Protein AF-A0A4Y7ZRU0-F1 (afdb_monomer)

Radius of gyration: 30.31 Å; Cα contacts (8 Å, |Δi|>4): 115; chains: 1; bounding box: 44×93×59 Å

Nearest PDB structures (foldseek):
  2jvw-assembly1_A  TM=7.945E-01  e=5.746E-05  Aliivibrio fischeri ES114

Sequence (168 aa):
MSPELQRNNPLHGLKTETLLTELVEHYGWKILFAATRFKCFDINPTIKGSLKFLQKTEWARLKLESFYLYRFKRMPKPNEAEFHLAPRERGFEHGIVPLSPMKLTIESIELSQAKSASAFKERQNEQRRSNHARQNASKHPMRDNKAPRAAKEPKDEPKYDPSNPWNV

pLDDT: mean 85.48, std 12.62, range [47.72, 97.12]

Foldseek 3Di:
DDVVQLCQQPCVVPDLLNLVVVCCVVQNLVQVCLQLVDVCSVPPNDSVSVVVVCVVDVVSVQSSLVCCVCAAQVHDDDDPVCVPPGSSRDGDDPPDGGDHGHDTDSVVSVVVVVVVVVVVVVVVVVVVVVVVVVVVCVVCVPPPDPDPPPDPDPPPDPPDDPPDPDDD

Secondary structure (DSSP, 8-state):
--HHHHHT-TTTT--HHHHHHHHHHHHHHHHHHHHH--GGGTSS--HHHHHHHHHH-HHHHHHHHHHIIIIIS-PPPPPHHHHTS-TTT----TT-PPPPPPP--HHHHHHHHHHHHHHHHHHHHHHHHHHHHHHHHHH-TT--------------PPP--TT-TT--

Structure (mmCIF, N/CA/C/O backbone):
data_AF-A0A4Y7ZRU0-F1
#
_entry.id   AF-A0A4Y7ZRU0-F1
#
loop_
_atom_site.group_PDB
_atom_site.id
_atom_site.type_symbol
_atom_site.label_atom_id
_atom_site.label_alt_id
_atom_site.label_comp_id
_atom_site.label_asym_id
_atom_site.label_entity_id
_atom_site.label_seq_id
_atom_site.pdbx_PDB_ins_code
_atom_site.Cartn_x
_atom_site.Cartn_y
_atom_site.Cartn_z
_atom_site.occupancy
_atom_site.B_iso_or_equiv
_atom_site.auth_seq_id
_atom_site.auth_comp_id
_atom_site.auth_asym_id
_atom_site.auth_atom_id
_atom_site.pdbx_PDB_model_num
ATOM 1 N N . MET A 1 1 ? 22.368 -1.992 -11.978 1.00 56.75 1 MET A N 1
ATOM 2 C CA . MET A 1 1 ? 21.052 -1.857 -12.638 1.00 56.75 1 MET A CA 1
ATOM 3 C C . MET A 1 1 ? 21.202 -0.841 -13.76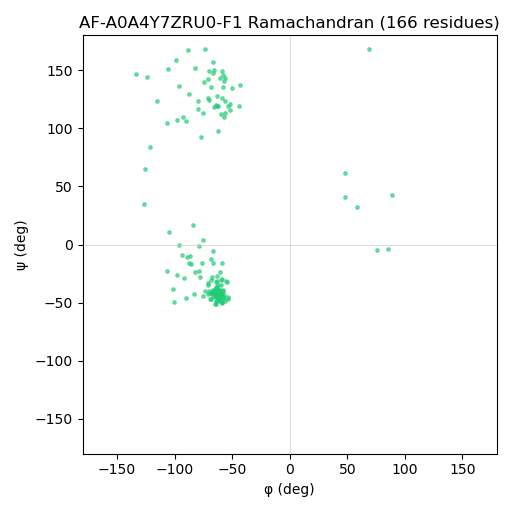0 1.00 56.75 1 MET A C 1
ATOM 5 O O . MET A 1 1 ? 21.679 0.250 -13.474 1.00 56.75 1 MET A O 1
ATOM 9 N N . SER A 1 2 ? 20.888 -1.186 -15.010 1.00 65.12 2 SER A N 1
ATOM 10 C CA . SER A 1 2 ? 20.992 -0.235 -16.130 1.00 65.12 2 SER A CA 1
ATOM 11 C C . SER A 1 2 ? 19.842 0.789 -16.082 1.00 65.12 2 SER A C 1
ATOM 13 O O . SER A 1 2 ? 18.710 0.391 -15.795 1.00 65.12 2 SER A O 1
ATOM 15 N N . PRO A 1 3 ? 20.084 2.083 -16.369 1.00 70.50 3 PRO A N 1
ATOM 16 C CA . PRO A 1 3 ? 19.068 3.145 -16.282 1.00 70.50 3 PRO A CA 1
ATOM 17 C C . PRO A 1 3 ? 17.860 2.929 -17.212 1.00 70.50 3 PRO A C 1
ATOM 19 O O . PRO A 1 3 ? 16.761 3.407 -16.936 1.00 70.50 3 PRO A O 1
ATOM 22 N N . GLU A 1 4 ? 18.026 2.157 -18.286 1.00 72.12 4 GLU A N 1
ATOM 23 C CA . GLU A 1 4 ? 16.953 1.804 -19.224 1.00 72.12 4 GLU A CA 1
ATOM 24 C C . GLU A 1 4 ? 15.857 0.947 -18.574 1.00 72.12 4 GLU A C 1
ATOM 26 O O . GLU A 1 4 ? 14.671 1.197 -18.783 1.00 72.12 4 GLU A O 1
ATOM 31 N N . LEU A 1 5 ? 16.230 0.012 -17.693 1.00 74.50 5 LEU A N 1
ATOM 32 C CA . LEU A 1 5 ? 15.268 -0.838 -16.982 1.00 74.50 5 LEU A CA 1
ATOM 33 C C . LEU A 1 5 ? 14.433 -0.043 -15.971 1.00 74.50 5 LEU A C 1
ATOM 35 O O . LEU A 1 5 ? 13.275 -0.377 -15.723 1.00 74.50 5 LEU A O 1
ATOM 39 N N . GLN A 1 6 ? 14.997 1.023 -15.397 1.00 75.00 6 GLN A N 1
ATOM 40 C CA . GLN A 1 6 ? 14.277 1.904 -14.473 1.00 75.00 6 GLN A CA 1
ATOM 41 C C . GLN A 1 6 ? 13.218 2.754 -15.184 1.00 75.00 6 GLN A C 1
ATOM 43 O O . GLN A 1 6 ? 12.161 3.010 -14.608 1.00 75.00 6 GLN A O 1
ATOM 48 N N . ARG A 1 7 ? 13.452 3.153 -16.444 1.00 78.00 7 ARG A N 1
ATOM 49 C CA . ARG A 1 7 ? 12.452 3.881 -17.250 1.00 78.00 7 ARG A CA 1
ATOM 50 C C . ARG A 1 7 ? 11.190 3.062 -17.509 1.00 78.00 7 ARG A C 1
ATOM 52 O O . ARG A 1 7 ? 10.127 3.649 -17.675 1.00 78.00 7 ARG A O 1
ATOM 59 N N . ASN A 1 8 ? 11.297 1.735 -17.522 1.00 81.81 8 ASN A N 1
ATOM 60 C CA . ASN A 1 8 ? 10.162 0.836 -17.720 1.00 81.81 8 ASN A CA 1
ATOM 61 C C . ASN A 1 8 ? 9.300 0.648 -16.453 1.00 81.81 8 ASN A C 1
ATOM 63 O O . ASN A 1 8 ? 8.307 -0.075 -16.456 1.00 81.81 8 ASN A O 1
ATOM 67 N N . ASN A 1 9 ? 9.663 1.280 -15.335 1.00 84.44 9 ASN A N 1
ATOM 68 C CA . ASN A 1 9 ? 8.860 1.219 -14.125 1.00 84.44 9 ASN A CA 1
ATOM 69 C C . ASN A 1 9 ? 7.560 2.031 -14.287 1.00 84.44 9 ASN A C 1
ATOM 71 O O . ASN A 1 9 ? 7.641 3.231 -14.548 1.00 84.44 9 ASN A O 1
ATOM 75 N N . PRO A 1 10 ? 6.365 1.448 -14.042 1.00 86.94 10 PRO A N 1
ATOM 76 C CA . PRO A 1 10 ? 5.093 2.179 -14.098 1.00 86.94 10 PRO A CA 1
ATOM 77 C C . PRO A 1 10 ? 5.001 3.380 -13.141 1.00 86.94 10 PRO A C 1
ATOM 79 O O . PRO A 1 10 ? 4.114 4.217 -13.279 1.00 86.94 10 PRO A O 1
ATOM 82 N N . LEU A 1 11 ? 5.887 3.459 -12.144 1.00 89.38 11 LEU A N 1
ATOM 83 C CA . LEU A 1 11 ? 5.990 4.587 -11.220 1.00 89.38 11 LEU A CA 1
ATOM 84 C C . LEU A 1 11 ? 6.889 5.718 -11.739 1.00 89.38 11 LEU A C 1
ATOM 86 O O . LEU A 1 11 ? 6.934 6.786 -11.120 1.00 89.38 11 LEU A O 1
ATOM 90 N N . HIS A 1 12 ? 7.633 5.509 -12.827 1.00 87.44 12 HIS A N 1
ATOM 91 C CA . HIS A 1 12 ? 8.542 6.511 -13.369 1.00 87.44 12 HIS A CA 1
ATOM 92 C C . HIS A 1 12 ? 7.744 7.718 -13.887 1.00 87.44 12 HIS A C 1
ATOM 94 O O . HIS A 1 12 ? 6.885 7.588 -14.752 1.00 87.44 12 HIS A O 1
ATOM 100 N N . GLY A 1 13 ? 7.973 8.898 -13.301 1.00 86.00 13 GLY A N 1
ATOM 101 C CA . GLY A 1 13 ? 7.215 10.120 -13.611 1.00 86.00 13 GLY A CA 1
ATOM 102 C C . GLY A 1 13 ? 5.799 10.195 -13.015 1.00 86.00 13 GLY A C 1
ATOM 103 O O . GLY A 1 13 ? 5.158 11.242 -13.110 1.00 86.00 13 GLY A O 1
ATOM 104 N N . LEU A 1 14 ? 5.310 9.141 -12.348 1.00 92.00 14 LEU A N 1
ATOM 105 C CA . LEU A 1 14 ? 3.977 9.137 -11.742 1.00 92.00 14 LEU A CA 1
ATOM 106 C C . LEU A 1 14 ? 3.973 9.889 -10.403 1.00 92.00 14 LEU A C 1
ATOM 108 O O . LEU A 1 14 ? 4.708 9.543 -9.464 1.00 92.00 14 LEU A O 1
ATOM 112 N N . LYS A 1 15 ? 3.101 10.899 -10.298 1.00 94.75 15 LYS A N 1
ATOM 113 C CA . LYS A 1 15 ? 2.876 11.658 -9.062 1.00 94.75 15 LYS A CA 1
ATOM 114 C C . LYS A 1 15 ? 2.145 10.798 -8.030 1.00 94.75 15 LYS A C 1
ATOM 116 O O . LYS A 1 15 ? 1.205 10.076 -8.357 1.00 94.75 15 LYS A O 1
ATOM 121 N N . THR A 1 16 ? 2.516 10.947 -6.758 1.00 94.31 16 THR A N 1
ATOM 122 C CA . THR A 1 16 ? 1.860 10.254 -5.633 1.00 94.31 16 THR A CA 1
ATOM 123 C C . THR A 1 16 ? 0.365 10.571 -5.537 1.00 94.31 16 THR A C 1
ATOM 125 O O . THR A 1 16 ? -0.413 9.728 -5.109 1.00 94.31 16 THR A O 1
ATOM 128 N N . GLU A 1 17 ? -0.047 11.767 -5.963 1.00 95.75 17 GLU A N 1
ATOM 129 C CA . GLU A 1 17 ? -1.455 12.178 -6.042 1.00 95.75 17 GLU A CA 1
ATOM 130 C C . GLU A 1 17 ? -2.251 11.355 -7.046 1.00 95.75 17 GLU A C 1
ATOM 132 O O . GLU A 1 17 ? -3.297 10.815 -6.689 1.00 95.75 17 GLU A O 1
ATOM 137 N N . THR A 1 18 ? -1.729 11.190 -8.261 1.00 96.12 18 THR A N 1
ATOM 138 C CA . THR A 1 18 ? -2.360 10.371 -9.299 1.00 96.12 18 THR A CA 1
ATOM 139 C C . THR A 1 18 ? -2.469 8.923 -8.837 1.00 96.12 18 THR A C 1
ATOM 141 O O . THR A 1 18 ? -3.554 8.351 -8.857 1.00 96.12 18 THR A O 1
ATOM 144 N N . LEU A 1 19 ? -1.374 8.375 -8.301 1.00 95.62 19 LEU A N 1
ATOM 145 C CA . LEU A 1 19 ? -1.338 7.021 -7.751 1.00 95.62 19 LEU A CA 1
ATOM 146 C C . LEU A 1 19 ? -2.393 6.812 -6.659 1.00 95.62 19 LEU A C 1
ATOM 148 O O . LEU A 1 19 ? -3.123 5.824 -6.681 1.00 95.62 19 LEU A O 1
ATOM 152 N N . LEU A 1 20 ? -2.477 7.728 -5.688 1.00 96.38 20 LEU A N 1
ATOM 153 C CA . LEU A 1 20 ? -3.450 7.624 -4.603 1.00 96.38 20 LEU A CA 1
ATOM 154 C C . LEU A 1 20 ? -4.885 7.720 -5.131 1.00 96.38 20 LEU A C 1
ATOM 156 O O . LEU A 1 20 ? -5.747 6.981 -4.667 1.00 96.38 20 LEU A O 1
ATOM 160 N N . THR A 1 21 ? -5.130 8.606 -6.095 1.00 97.12 21 THR A N 1
ATOM 161 C CA . THR A 1 21 ? -6.460 8.813 -6.680 1.00 97.12 21 THR A CA 1
ATOM 162 C C . THR A 1 21 ? -6.946 7.548 -7.380 1.00 97.12 21 THR A C 1
ATOM 164 O O . THR A 1 21 ? -8.028 7.070 -7.058 1.00 97.12 21 THR A O 1
ATOM 167 N N . GLU A 1 22 ? -6.110 6.934 -8.222 1.00 95.81 22 GLU A N 1
ATOM 168 C CA . GLU A 1 22 ? -6.431 5.669 -8.900 1.00 95.81 22 GLU A CA 1
ATOM 169 C C . GLU A 1 22 ? -6.728 4.535 -7.907 1.00 95.81 22 GLU A C 1
ATOM 171 O O . GLU A 1 22 ? -7.664 3.753 -8.085 1.00 95.81 22 GLU A O 1
ATOM 176 N N . LEU A 1 23 ? -5.945 4.443 -6.825 1.00 96.38 23 LEU A N 1
ATOM 177 C CA . LEU A 1 23 ? -6.166 3.433 -5.792 1.00 96.38 23 LEU A CA 1
ATOM 178 C C . LEU A 1 23 ? -7.500 3.629 -5.071 1.00 96.38 23 LEU A C 1
ATOM 180 O O . LEU A 1 23 ? -8.189 2.649 -4.784 1.00 96.38 23 LEU A O 1
ATOM 184 N N . VAL A 1 24 ? -7.847 4.874 -4.749 1.00 96.25 24 VAL A N 1
ATOM 185 C CA . VAL A 1 24 ? -9.093 5.209 -4.053 1.00 96.25 24 VAL A CA 1
ATOM 186 C C . VAL A 1 24 ? -10.294 5.000 -4.965 1.00 96.25 24 VAL A C 1
ATOM 188 O O . VAL A 1 24 ? -11.296 4.464 -4.507 1.00 96.25 24 VAL A O 1
ATOM 191 N N . GLU A 1 25 ? -10.191 5.364 -6.239 1.00 96.06 25 GLU A N 1
ATOM 192 C CA . GLU A 1 25 ? -11.256 5.169 -7.222 1.00 96.06 25 GLU A CA 1
ATOM 193 C C . GLU A 1 25 ? -11.566 3.682 -7.431 1.00 96.06 25 GLU A C 1
ATOM 195 O O . GLU A 1 25 ? -12.728 3.287 -7.474 1.00 96.06 25 GLU A O 1
ATOM 200 N N . HIS A 1 26 ? -10.534 2.836 -7.476 1.00 95.38 26 HIS A N 1
ATOM 201 C CA . HIS A 1 26 ? -10.720 1.407 -7.704 1.00 95.38 26 HIS A CA 1
ATOM 202 C C . HIS A 1 26 ? -11.081 0.607 -6.438 1.00 95.38 26 HIS A C 1
ATOM 204 O O . HIS A 1 26 ? -11.911 -0.299 -6.493 1.00 95.38 26 HIS A O 1
ATOM 210 N N . TYR A 1 27 ? -10.432 0.874 -5.298 1.00 95.38 27 TYR A N 1
ATOM 211 C CA . TYR A 1 27 ? -10.602 0.074 -4.072 1.00 95.38 27 TYR A CA 1
ATOM 212 C C . TYR A 1 27 ? -11.415 0.768 -2.980 1.00 95.38 27 TYR A C 1
ATOM 214 O O . TYR A 1 27 ? -11.944 0.107 -2.088 1.00 95.38 27 TYR A O 1
ATOM 222 N N . GLY A 1 28 ? -11.492 2.093 -2.996 1.00 95.88 28 GLY A N 1
ATOM 223 C CA . GLY A 1 28 ? -12.052 2.865 -1.896 1.00 95.88 28 GLY A CA 1
ATOM 224 C C . GLY A 1 28 ? -11.194 2.842 -0.626 1.00 95.88 28 GLY A C 1
ATOM 225 O O . GLY A 1 28 ? -10.256 2.062 -0.442 1.00 95.88 28 GLY A O 1
ATOM 226 N N . TRP A 1 29 ? -11.544 3.725 0.306 1.00 96.19 29 TRP A N 1
ATOM 227 C CA . TRP A 1 29 ? -10.765 3.960 1.523 1.00 96.19 29 TRP A CA 1
ATOM 228 C C . TRP A 1 29 ? -10.738 2.772 2.487 1.00 96.19 29 TRP A C 1
ATOM 230 O O . TRP A 1 29 ? -9.682 2.442 3.021 1.00 96.19 29 TRP A O 1
ATOM 240 N N . LYS A 1 30 ? -11.872 2.082 2.673 1.00 95.12 30 LYS A N 1
ATOM 241 C CA . LYS A 1 30 ? -11.991 0.968 3.631 1.00 95.12 30 LYS A CA 1
ATOM 242 C C . LYS A 1 30 ? -11.074 -0.208 3.281 1.00 95.12 30 LYS A C 1
ATOM 244 O O . LYS A 1 30 ? -10.383 -0.730 4.151 1.00 95.12 30 LYS A O 1
ATOM 249 N N . ILE A 1 31 ? -11.026 -0.598 2.005 1.00 95.31 31 ILE A N 1
ATOM 250 C CA . ILE A 1 31 ? -10.163 -1.696 1.538 1.00 95.31 31 ILE A CA 1
ATOM 251 C C . ILE A 1 31 ? -8.693 -1.285 1.629 1.00 95.31 31 ILE A C 1
ATOM 253 O O . ILE A 1 31 ? -7.859 -2.067 2.092 1.00 95.31 31 ILE A O 1
ATOM 257 N N . LEU A 1 32 ? -8.368 -0.045 1.248 1.00 95.38 32 LEU A N 1
ATOM 258 C CA . LEU A 1 32 ? -7.009 0.477 1.384 1.00 95.38 32 LEU A CA 1
ATOM 259 C C . LEU A 1 32 ? -6.555 0.512 2.842 1.00 95.38 32 LEU A C 1
ATOM 261 O O . LEU A 1 32 ? -5.418 0.128 3.125 1.00 95.38 32 LEU A O 1
ATOM 265 N N . PHE A 1 33 ? -7.423 0.911 3.773 1.00 95.81 33 PHE A N 1
ATOM 266 C CA . PHE A 1 33 ? -7.139 0.848 5.202 1.00 95.81 33 PHE A CA 1
ATOM 267 C C . PHE A 1 33 ? -6.921 -0.593 5.675 1.00 95.81 33 PHE A C 1
ATOM 269 O O . PHE A 1 33 ? -5.897 -0.863 6.297 1.00 95.81 33 P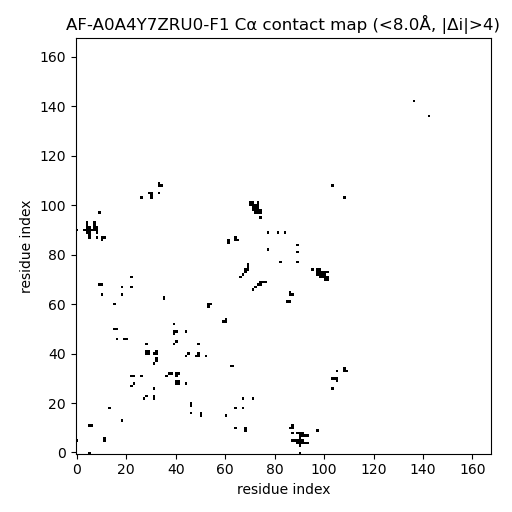HE A O 1
ATOM 276 N N . ALA A 1 34 ? -7.793 -1.539 5.320 1.00 94.62 34 ALA A N 1
ATOM 277 C CA . ALA A 1 34 ? -7.623 -2.946 5.691 1.00 94.62 34 ALA A CA 1
ATOM 278 C C . ALA A 1 34 ? -6.288 -3.530 5.182 1.00 94.62 34 ALA A C 1
ATOM 280 O O . ALA A 1 34 ? -5.602 -4.268 5.897 1.00 94.62 34 ALA A O 1
ATOM 281 N N . ALA A 1 35 ? -5.882 -3.166 3.961 1.00 93.75 35 ALA A N 1
ATOM 282 C CA . ALA A 1 35 ? -4.651 -3.645 3.340 1.00 93.75 35 ALA A CA 1
ATOM 283 C C . ALA A 1 35 ? -3.378 -2.984 3.900 1.00 93.75 35 ALA A C 1
ATOM 285 O O . ALA A 1 35 ? -2.375 -3.661 4.138 1.00 93.75 35 ALA A O 1
ATOM 286 N N . THR A 1 36 ? -3.386 -1.662 4.085 1.00 93.31 36 THR A N 1
ATOM 287 C CA . THR A 1 36 ? -2.180 -0.885 4.443 1.00 93.31 36 THR A CA 1
ATOM 288 C C . THR A 1 36 ? -2.066 -0.590 5.935 1.00 93.31 36 THR A C 1
ATOM 290 O O . THR A 1 36 ? -0.945 -0.453 6.441 1.00 93.31 36 THR A O 1
ATOM 293 N N . ARG A 1 37 ? -3.208 -0.540 6.629 1.00 93.81 37 ARG A N 1
ATOM 294 C CA . ARG A 1 37 ? -3.413 -0.099 8.014 1.00 93.81 37 ARG A CA 1
ATOM 295 C C . ARG A 1 37 ? -2.970 1.341 8.290 1.00 93.81 37 ARG A C 1
ATOM 297 O O . ARG A 1 37 ? -2.528 1.658 9.391 1.00 93.81 37 ARG A O 1
ATOM 304 N N . PHE A 1 38 ? -3.073 2.229 7.302 1.00 94.88 38 PHE A N 1
ATOM 305 C CA . PHE A 1 38 ? -2.797 3.654 7.502 1.00 94.88 38 PHE A CA 1
ATOM 306 C C . PHE A 1 38 ? -3.980 4.370 8.149 1.00 94.88 38 PHE A C 1
ATOM 308 O O . PHE A 1 38 ? -5.040 4.493 7.549 1.00 94.88 38 PHE A O 1
ATOM 315 N N . LYS A 1 39 ? -3.782 4.910 9.355 1.00 93.00 39 LYS A N 1
ATOM 316 C CA . LYS A 1 39 ? -4.837 5.594 10.124 1.00 93.00 39 LYS A CA 1
ATOM 317 C C . LYS A 1 39 ? -5.517 6.738 9.348 1.00 93.00 39 LYS A C 1
ATOM 319 O O . LYS A 1 39 ? -6.708 6.967 9.522 1.00 93.00 39 LYS A O 1
ATOM 324 N N . CYS A 1 40 ? -4.786 7.431 8.471 1.00 93.50 40 CYS A N 1
ATOM 325 C CA . CYS A 1 40 ? -5.327 8.519 7.647 1.00 93.50 40 CYS A CA 1
ATOM 326 C C . CYS A 1 40 ? -6.359 8.066 6.598 1.00 93.50 40 CYS A C 1
ATOM 328 O O . CYS A 1 40 ? -7.084 8.906 6.074 1.00 93.50 40 CYS A O 1
ATOM 330 N N . PHE A 1 41 ? -6.442 6.767 6.295 1.00 95.19 41 PHE A N 1
ATOM 331 C CA . PHE A 1 41 ? -7.468 6.204 5.409 1.00 95.19 41 PHE A CA 1
ATOM 332 C C . PHE A 1 41 ? -8.742 5.789 6.158 1.00 95.19 41 PHE A C 1
ATOM 334 O O . PHE A 1 41 ? -9.748 5.494 5.522 1.00 95.19 41 PHE A O 1
ATOM 341 N N . ASP A 1 42 ? -8.696 5.772 7.490 1.00 94.88 42 ASP A N 1
ATOM 342 C CA . ASP A 1 42 ? -9.811 5.399 8.364 1.00 94.88 42 ASP A CA 1
ATOM 343 C C . ASP A 1 42 ? -10.505 6.643 8.935 1.00 94.88 42 ASP A C 1
ATOM 345 O O . ASP A 1 42 ? -11.715 6.818 8.811 1.00 94.88 42 ASP A O 1
ATOM 349 N N . ILE A 1 43 ? -9.721 7.572 9.494 1.00 93.12 43 ILE A N 1
ATOM 350 C CA . ILE A 1 43 ? -10.246 8.786 10.126 1.00 93.12 43 ILE A CA 1
ATOM 351 C C . ILE A 1 43 ? -10.293 9.928 9.108 1.00 93.12 43 ILE A C 1
ATOM 353 O O . ILE A 1 43 ? -9.251 10.478 8.753 1.00 93.12 43 ILE A O 1
ATOM 357 N N . ASN A 1 44 ? -11.504 10.324 8.698 1.00 88.62 44 ASN A N 1
ATOM 358 C CA . ASN A 1 44 ? -11.772 11.437 7.773 1.00 88.62 44 ASN A CA 1
ATOM 359 C C . ASN A 1 44 ? -10.891 11.397 6.510 1.00 88.62 44 ASN A C 1
ATOM 361 O O . ASN A 1 44 ? -10.100 12.318 6.264 1.00 88.62 44 ASN A O 1
ATOM 365 N N . PRO A 1 45 ? -11.007 10.324 5.707 1.00 93.88 45 PRO A N 1
ATOM 366 C CA . PRO A 1 45 ? -10.138 10.127 4.564 1.00 93.88 45 PRO A CA 1
ATOM 367 C C . PRO A 1 45 ? -10.343 11.231 3.525 1.00 93.88 45 PRO A C 1
ATOM 369 O O . PRO A 1 45 ? -11.422 11.412 2.964 1.00 93.88 45 PRO A O 1
ATOM 372 N N . THR A 1 46 ? -9.271 11.969 3.244 1.00 95.88 46 THR A N 1
ATOM 373 C CA . THR A 1 46 ? -9.223 12.960 2.164 1.00 95.88 46 THR A CA 1
ATOM 374 C C . THR A 1 46 ? -7.940 12.782 1.364 1.00 95.88 46 THR A C 1
ATOM 376 O O . THR A 1 46 ? -6.892 12.446 1.924 1.00 95.88 46 THR A O 1
ATOM 379 N N . ILE A 1 47 ? -7.995 13.052 0.055 1.00 95.81 47 ILE A N 1
ATOM 380 C CA . ILE A 1 47 ? -6.818 12.978 -0.826 1.00 95.81 47 ILE A CA 1
ATOM 381 C C . ILE A 1 47 ? -5.726 13.933 -0.330 1.00 95.81 47 ILE A C 1
ATOM 383 O O . ILE A 1 47 ? -4.595 13.519 -0.091 1.00 95.81 47 ILE A O 1
ATOM 387 N N . LYS A 1 48 ? -6.077 15.198 -0.066 1.00 95.44 48 LYS A N 1
ATOM 388 C CA . LYS A 1 48 ? -5.125 16.224 0.393 1.00 95.44 48 LYS A CA 1
ATOM 389 C C . LYS A 1 48 ? -4.488 15.884 1.747 1.00 95.44 48 LYS A C 1
ATOM 391 O O . LYS A 1 48 ? -3.283 16.066 1.913 1.00 95.44 48 LYS A O 1
ATOM 396 N N . GLY A 1 49 ? -5.270 15.396 2.714 1.00 94.88 49 GLY A N 1
ATOM 397 C CA . GLY A 1 49 ? -4.755 15.000 4.030 1.00 94.88 49 GLY A CA 1
ATOM 398 C C . GLY A 1 49 ? -3.823 13.791 3.942 1.00 94.88 49 GLY A C 1
ATOM 399 O O . GLY A 1 49 ? -2.721 13.806 4.492 1.00 94.88 49 GLY A O 1
ATOM 400 N N . SER A 1 50 ? -4.227 12.787 3.165 1.00 95.31 50 SER A N 1
ATOM 401 C CA . SER A 1 50 ? -3.424 11.594 2.892 1.00 95.31 50 SER A CA 1
ATOM 402 C C . SER A 1 50 ? -2.110 11.927 2.192 1.00 95.31 50 SER A C 1
ATOM 404 O O . SER A 1 50 ? -1.067 11.404 2.571 1.00 95.31 50 SER A O 1
ATOM 406 N N . LEU A 1 51 ? -2.124 12.845 1.224 1.00 95.94 51 LEU A N 1
ATOM 407 C CA . LEU A 1 51 ? -0.915 13.296 0.539 1.00 95.94 51 LEU A CA 1
ATOM 408 C C . LEU A 1 51 ? 0.080 13.966 1.477 1.00 95.94 51 LEU A C 1
ATOM 410 O O . LEU A 1 51 ? 1.257 13.615 1.456 1.00 95.94 51 LEU A O 1
ATOM 414 N N . LYS A 1 52 ? -0.389 14.868 2.346 1.00 95.25 52 LYS A N 1
ATOM 415 C CA . LYS A 1 52 ? 0.470 15.490 3.364 1.00 95.25 52 LYS A CA 1
ATOM 416 C C . LYS A 1 52 ? 1.108 14.444 4.281 1.00 95.25 52 LYS A C 1
ATOM 418 O O . LYS A 1 52 ? 2.272 14.586 4.645 1.00 95.25 52 LYS A O 1
ATOM 423 N N . PHE A 1 53 ? 0.366 13.398 4.650 1.00 95.12 53 PHE A N 1
ATOM 424 C CA . PHE A 1 53 ? 0.902 12.281 5.430 1.00 95.12 53 PHE A CA 1
ATOM 425 C C . PHE A 1 53 ? 1.967 11.497 4.647 1.00 95.12 53 PHE A C 1
ATOM 427 O O . PHE A 1 53 ? 3.081 11.330 5.136 1.00 95.12 53 PHE A O 1
ATOM 434 N N . LEU A 1 54 ? 1.670 11.088 3.411 1.00 94.88 54 LEU A N 1
ATOM 435 C CA . LEU A 1 54 ? 2.590 10.318 2.565 1.00 94.88 54 LEU A CA 1
ATOM 436 C C . LEU A 1 54 ? 3.871 11.092 2.221 1.00 94.88 54 LEU A C 1
ATOM 438 O O . LEU A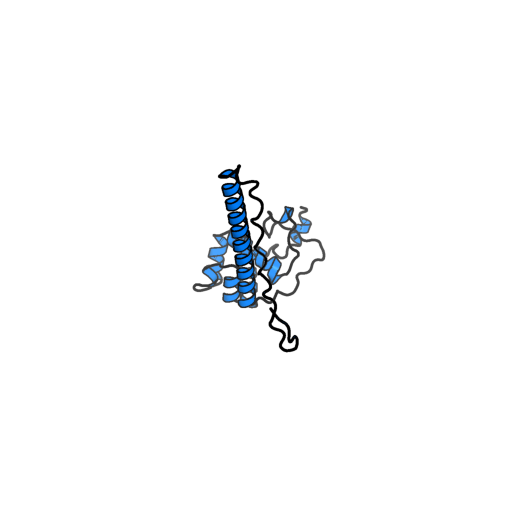 1 54 ? 4.925 10.485 2.090 1.00 94.88 54 LEU A O 1
ATOM 442 N N . GLN A 1 55 ? 3.803 12.421 2.110 1.00 93.88 55 GLN A N 1
ATOM 443 C CA . GLN A 1 55 ? 4.975 13.279 1.905 1.00 93.88 55 GLN A CA 1
ATOM 444 C C . GLN A 1 55 ? 5.873 13.371 3.143 1.00 93.88 55 GLN A C 1
ATOM 446 O O . GLN A 1 55 ? 7.086 13.479 3.013 1.00 93.88 55 GLN A O 1
ATOM 451 N N . LYS A 1 56 ? 5.293 13.346 4.348 1.00 95.44 56 LYS A N 1
ATOM 452 C CA . LYS A 1 56 ? 6.054 13.390 5.607 1.00 95.44 56 LYS A CA 1
ATOM 453 C C . LYS A 1 56 ? 6.594 12.024 6.018 1.00 95.44 56 LYS A C 1
ATOM 455 O O . LYS A 1 56 ? 7.512 11.940 6.825 1.00 95.44 56 LYS A O 1
ATOM 460 N N . THR A 1 57 ? 5.974 10.952 5.540 1.00 95.94 57 THR A N 1
ATOM 461 C CA . THR A 1 57 ? 6.225 9.588 5.999 1.00 95.94 57 THR A CA 1
ATOM 462 C C . THR A 1 57 ? 6.678 8.721 4.833 1.00 95.94 57 THR A C 1
ATOM 464 O O . THR A 1 57 ? 5.895 7.993 4.225 1.00 95.94 57 THR A O 1
ATOM 467 N N . GLU A 1 58 ? 7.978 8.780 4.551 1.00 94.69 58 GLU A N 1
ATOM 468 C CA . GLU A 1 58 ? 8.604 8.096 3.416 1.00 94.69 58 GLU A CA 1
ATOM 469 C C . GLU A 1 58 ? 8.309 6.593 3.376 1.00 94.69 58 GLU A C 1
ATOM 471 O O . GLU A 1 58 ? 7.853 6.078 2.357 1.00 94.69 58 GLU A O 1
ATOM 476 N N . TRP A 1 59 ? 8.444 5.881 4.499 1.00 94.94 59 TRP A N 1
ATOM 477 C CA . TRP A 1 59 ? 8.139 4.446 4.545 1.00 94.94 59 TRP A CA 1
ATOM 478 C C . TRP A 1 59 ? 6.679 4.136 4.167 1.00 94.94 59 TRP A C 1
ATOM 480 O O . TRP A 1 59 ? 6.397 3.085 3.586 1.00 94.94 59 TRP A O 1
ATOM 490 N N . ALA A 1 60 ? 5.743 5.049 4.454 1.00 95.75 60 ALA A N 1
ATOM 491 C CA . ALA A 1 60 ? 4.340 4.890 4.084 1.00 95.75 60 ALA A CA 1
ATOM 492 C C . ALA A 1 60 ? 4.143 5.100 2.578 1.00 95.75 60 ALA A C 1
ATOM 494 O O . ALA A 1 60 ? 3.423 4.322 1.949 1.00 95.75 60 ALA A O 1
ATOM 495 N N . ARG A 1 61 ? 4.837 6.082 1.986 1.00 95.75 61 ARG A N 1
ATOM 496 C CA . ARG A 1 61 ? 4.884 6.284 0.531 1.00 95.75 61 ARG A CA 1
ATOM 497 C C . ARG A 1 61 ? 5.426 5.050 -0.186 1.00 95.75 61 ARG A C 1
ATOM 499 O O . ARG A 1 61 ? 4.752 4.527 -1.067 1.00 95.75 61 ARG A O 1
ATOM 506 N N . LEU A 1 62 ? 6.570 4.522 0.253 1.00 95.38 62 LEU A N 1
ATOM 507 C CA . LEU A 1 62 ? 7.184 3.317 -0.324 1.00 95.38 62 LEU A CA 1
ATOM 508 C C . LEU A 1 62 ? 6.263 2.091 -0.209 1.00 95.38 62 LEU A C 1
ATOM 510 O O . LEU A 1 62 ? 6.147 1.285 -1.137 1.00 95.38 62 LEU A O 1
ATOM 514 N N . LYS A 1 63 ? 5.557 1.947 0.917 1.00 95.44 63 LYS A N 1
ATOM 515 C CA . LYS A 1 63 ? 4.582 0.866 1.104 1.00 95.44 63 LYS A CA 1
ATOM 516 C C . LYS A 1 63 ? 3.371 1.018 0.176 1.00 95.44 63 LYS A C 1
ATOM 518 O O . LYS A 1 63 ? 2.912 0.016 -0.372 1.00 95.44 63 LYS A O 1
ATOM 523 N N . LEU A 1 64 ? 2.874 2.239 -0.035 1.00 96.12 64 LEU A N 1
ATOM 524 C CA . LEU A 1 64 ? 1.771 2.507 -0.963 1.00 96.12 64 LEU A CA 1
ATOM 525 C C . LEU A 1 64 ? 2.178 2.259 -2.424 1.00 96.12 64 LEU A C 1
ATOM 527 O O . LEU A 1 64 ? 1.432 1.641 -3.176 1.00 96.12 64 LEU A O 1
ATOM 531 N N . GLU A 1 65 ? 3.383 2.670 -2.809 1.00 95.69 65 GLU A N 1
ATOM 532 C CA . GLU A 1 65 ? 3.950 2.417 -4.138 1.00 95.69 65 GLU A CA 1
ATOM 533 C C . GLU A 1 65 ? 4.143 0.921 -4.402 1.00 95.69 65 GLU A C 1
ATOM 535 O O . GLU A 1 65 ? 3.765 0.415 -5.458 1.00 95.69 65 GLU A O 1
ATOM 540 N N . SER A 1 66 ? 4.641 0.181 -3.408 1.00 94.88 66 SER A N 1
ATOM 541 C CA . SER A 1 66 ? 4.719 -1.283 -3.476 1.00 94.88 66 SER A CA 1
ATOM 542 C C . SER A 1 66 ? 3.334 -1.912 -3.642 1.00 94.88 66 SER A C 1
ATOM 544 O O . SER A 1 66 ? 3.153 -2.837 -4.434 1.00 94.88 66 SER A O 1
ATOM 546 N N . PHE A 1 67 ? 2.335 -1.413 -2.908 1.00 95.50 67 PHE A N 1
ATOM 547 C CA . PHE A 1 67 ? 0.958 -1.882 -3.041 1.00 95.50 67 PHE A CA 1
ATOM 548 C C . PHE A 1 67 ? 0.420 -1.635 -4.456 1.00 95.50 67 PHE A C 1
ATOM 550 O O . PHE A 1 67 ? -0.156 -2.544 -5.057 1.00 95.50 67 PHE A O 1
ATOM 557 N N . TYR A 1 68 ? 0.664 -0.450 -5.016 1.00 95.56 68 TYR A N 1
ATOM 558 C CA . TYR A 1 68 ? 0.274 -0.108 -6.379 1.00 95.56 68 TYR A CA 1
ATOM 559 C C . TYR A 1 68 ? 0.909 -1.051 -7.409 1.00 95.56 68 TYR A C 1
ATOM 561 O O . TYR A 1 68 ? 0.199 -1.652 -8.212 1.00 95.56 68 TYR A O 1
ATOM 569 N N . LEU A 1 69 ? 2.222 -1.282 -7.342 1.00 93.62 69 LEU A N 1
ATOM 570 C CA . LEU A 1 69 ? 2.905 -2.179 -8.278 1.00 93.62 69 LEU A CA 1
ATOM 571 C C . LEU A 1 69 ? 2.360 -3.612 -8.230 1.00 93.62 69 LEU A C 1
ATOM 573 O O . LEU A 1 69 ? 2.045 -4.185 -9.270 1.00 93.62 69 LEU A O 1
ATOM 577 N N . TYR A 1 70 ? 2.216 -4.194 -7.037 1.00 92.94 70 TYR A N 1
ATOM 578 C CA . TYR A 1 70 ? 1.933 -5.629 -6.912 1.00 92.94 70 TYR A CA 1
ATOM 579 C C . TYR A 1 70 ? 0.451 -5.979 -6.856 1.00 92.94 70 TYR A C 1
ATOM 581 O O . TYR A 1 70 ? 0.071 -7.083 -7.243 1.00 92.94 70 TYR A O 1
ATOM 589 N N . ARG A 1 71 ? -0.402 -5.081 -6.357 1.00 93.38 71 ARG A N 1
ATOM 590 C CA . ARG A 1 71 ? -1.847 -5.336 -6.249 1.00 93.38 71 ARG A CA 1
ATOM 591 C C . ARG A 1 71 ? -2.636 -4.653 -7.349 1.00 93.38 71 ARG A C 1
ATOM 593 O O . ARG A 1 71 ? -3.572 -5.254 -7.862 1.00 93.38 71 ARG A O 1
ATOM 600 N N . PHE A 1 72 ? -2.258 -3.437 -7.735 1.00 94.62 72 PHE A N 1
ATOM 601 C CA . PHE A 1 72 ? -2.979 -2.690 -8.764 1.00 94.62 72 PHE A CA 1
ATOM 602 C C . PHE A 1 72 ? -2.446 -2.958 -10.178 1.00 94.62 72 PHE A C 1
ATOM 604 O O . PHE A 1 72 ? -3.232 -3.259 -11.063 1.00 94.62 72 PHE A O 1
ATOM 611 N N . LYS A 1 73 ? -1.127 -2.936 -10.391 1.00 93.00 73 LYS A N 1
ATOM 612 C CA . LYS A 1 73 ? -0.504 -3.229 -11.699 1.00 93.00 73 LYS A CA 1
ATOM 613 C C . LYS A 1 73 ? -0.078 -4.693 -11.871 1.00 93.00 73 LYS A C 1
ATOM 615 O O . LYS A 1 73 ? 0.283 -5.099 -12.971 1.00 93.00 73 LYS A O 1
ATOM 620 N N . ARG A 1 74 ? -0.133 -5.482 -10.786 1.00 93.56 74 ARG A N 1
ATOM 621 C CA . ARG A 1 74 ? 0.238 -6.911 -10.718 1.00 93.56 74 ARG A CA 1
ATOM 622 C C . ARG A 1 74 ? 1.594 -7.226 -11.365 1.00 93.56 74 ARG A C 1
ATOM 624 O O . ARG A 1 74 ? 1.749 -8.244 -12.034 1.00 93.56 74 ARG A O 1
ATOM 631 N N . MET A 1 75 ? 2.570 -6.357 -11.133 1.00 91.19 75 MET A N 1
ATOM 632 C CA . MET A 1 75 ? 3.930 -6.539 -11.628 1.00 91.19 75 MET A CA 1
ATOM 633 C C . MET A 1 75 ? 4.626 -7.740 -10.957 1.00 91.19 75 MET A C 1
ATOM 635 O O . MET A 1 75 ? 4.246 -8.118 -9.839 1.00 91.19 75 MET A O 1
ATOM 639 N N . PRO A 1 76 ? 5.661 -8.325 -11.590 1.00 90.75 76 PRO A N 1
ATOM 640 C CA . PRO A 1 76 ? 6.462 -9.387 -10.989 1.00 90.75 76 PRO A CA 1
ATOM 641 C C . PRO A 1 76 ? 7.079 -8.954 -9.661 1.00 90.75 76 PRO A C 1
ATOM 643 O O . PRO A 1 76 ? 7.507 -7.810 -9.504 1.00 90.75 76 PRO A O 1
ATOM 646 N N . LYS A 1 77 ? 7.107 -9.872 -8.692 1.00 89.56 77 LYS A N 1
ATOM 647 C CA . LYS A 1 77 ? 7.728 -9.620 -7.387 1.00 89.56 77 LYS A CA 1
ATOM 648 C C . LYS A 1 77 ? 9.243 -9.447 -7.547 1.00 89.56 77 LYS A C 1
ATOM 650 O O . LYS A 1 77 ? 9.817 -10.092 -8.419 1.00 89.56 77 LYS A O 1
ATOM 655 N N . PRO A 1 78 ? 9.870 -8.609 -6.705 1.00 89.75 78 PRO A N 1
ATOM 656 C CA . PRO A 1 78 ? 11.299 -8.370 -6.791 1.00 89.75 78 PRO A CA 1
ATOM 657 C C . PRO A 1 78 ? 12.057 -9.623 -6.353 1.00 89.75 78 PRO A C 1
ATOM 659 O O . PRO A 1 78 ? 11.574 -10.371 -5.494 1.00 89.75 78 PRO A O 1
ATOM 662 N N . ASN A 1 79 ? 13.241 -9.824 -6.922 1.00 89.94 79 ASN A N 1
ATOM 663 C CA . ASN A 1 79 ? 14.169 -10.842 -6.439 1.00 89.94 79 ASN A CA 1
ATOM 664 C C . ASN A 1 79 ? 14.813 -10.403 -5.103 1.00 89.94 79 ASN A C 1
ATOM 666 O O . ASN A 1 79 ? 14.706 -9.238 -4.720 1.00 89.94 79 ASN A O 1
ATOM 670 N N . GLU A 1 80 ? 15.508 -11.298 -4.394 1.00 89.00 80 GLU A N 1
ATOM 671 C CA . GLU A 1 80 ? 16.103 -11.018 -3.069 1.00 89.00 80 GLU A CA 1
ATOM 672 C C . GLU A 1 80 ? 17.002 -9.765 -3.081 1.00 89.00 80 GLU A C 1
ATOM 674 O O . GLU A 1 80 ? 16.870 -8.879 -2.240 1.00 89.00 80 GLU A O 1
ATOM 679 N N . ALA A 1 81 ? 17.856 -9.630 -4.102 1.00 87.44 81 ALA A N 1
ATOM 680 C CA . ALA A 1 81 ? 18.739 -8.471 -4.258 1.00 87.44 81 ALA A CA 1
ATOM 681 C C . ALA A 1 81 ? 17.973 -7.149 -4.473 1.00 87.44 81 ALA A C 1
ATOM 683 O O . ALA A 1 81 ? 18.410 -6.086 -4.040 1.00 87.44 81 ALA A O 1
ATOM 684 N N . GLU A 1 82 ? 16.813 -7.208 -5.127 1.00 87.38 82 GLU A N 1
ATOM 685 C CA . GLU A 1 82 ? 15.977 -6.045 -5.440 1.00 87.38 82 GLU A CA 1
ATOM 686 C C . GLU A 1 82 ? 14.999 -5.707 -4.310 1.00 87.38 82 GLU A C 1
ATOM 688 O O . GLU A 1 82 ? 14.439 -4.609 -4.273 1.00 87.38 82 GLU A O 1
ATOM 693 N N . PHE A 1 83 ? 14.781 -6.644 -3.384 1.00 86.69 83 PHE A N 1
ATOM 694 C CA . PHE A 1 83 ? 13.860 -6.488 -2.264 1.00 86.69 83 PHE A CA 1
ATOM 695 C C . P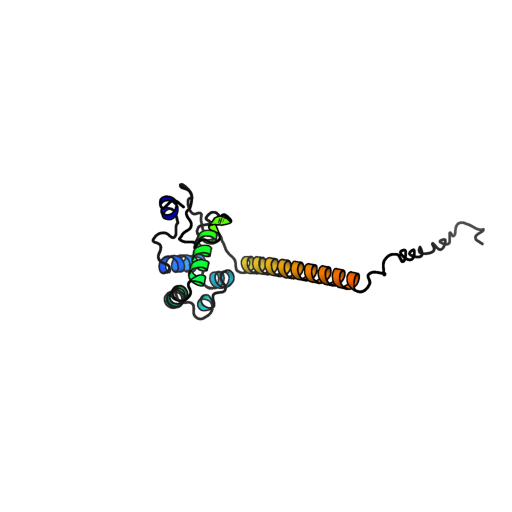HE A 1 83 ? 14.247 -5.306 -1.369 1.00 86.69 83 PHE A C 1
ATOM 697 O O . PHE A 1 83 ? 13.375 -4.588 -0.875 1.00 86.69 83 PHE A O 1
ATOM 704 N N . HIS A 1 84 ? 15.552 -5.069 -1.222 1.00 88.06 84 HIS A N 1
ATOM 705 C CA . HIS A 1 84 ? 16.102 -3.962 -0.444 1.00 88.06 84 HIS A CA 1
ATOM 706 C C . HIS A 1 84 ? 16.011 -2.597 -1.146 1.00 88.06 84 HIS A C 1
ATOM 708 O O . HIS A 1 84 ? 16.135 -1.573 -0.479 1.00 88.06 84 HIS A O 1
ATOM 714 N N . LEU A 1 85 ? 15.765 -2.560 -2.460 1.00 90.50 85 LEU A N 1
ATOM 715 C CA . LEU A 1 85 ? 15.673 -1.316 -3.229 1.00 90.50 85 LEU A CA 1
ATOM 716 C C . LEU A 1 85 ? 14.291 -0.674 -3.099 1.00 90.50 85 LEU A C 1
ATOM 718 O O . LEU A 1 85 ? 13.275 -1.367 -2.948 1.00 90.50 85 LEU A O 1
ATOM 722 N N . ALA A 1 86 ? 14.220 0.654 -3.224 1.00 90.88 86 ALA A N 1
ATOM 723 C CA . ALA A 1 86 ? 12.943 1.359 -3.220 1.00 90.88 86 ALA A CA 1
ATOM 724 C C . ALA A 1 86 ? 12.095 0.984 -4.454 1.00 90.88 86 ALA A C 1
ATOM 726 O O . ALA A 1 86 ? 12.643 0.730 -5.527 1.00 90.88 86 ALA A O 1
ATOM 727 N N . PRO A 1 87 ? 10.750 0.998 -4.375 1.00 91.50 87 PRO A N 1
ATOM 728 C CA . PRO A 1 87 ? 9.886 0.618 -5.495 1.00 91.50 87 PRO A CA 1
ATOM 729 C C . PRO A 1 87 ? 10.135 1.394 -6.789 1.00 91.50 87 PRO A C 1
ATOM 731 O O . PRO A 1 87 ? 9.952 0.829 -7.861 1.00 91.50 87 PRO A O 1
ATOM 734 N N . ARG A 1 88 ? 10.560 2.661 -6.699 1.00 90.69 88 ARG A N 1
ATOM 735 C CA . ARG A 1 88 ? 10.908 3.511 -7.853 1.00 90.69 88 ARG A CA 1
ATOM 736 C C . ARG A 1 88 ? 12.293 3.233 -8.438 1.00 90.69 88 ARG A C 1
ATOM 738 O O . ARG A 1 88 ? 12.524 3.554 -9.595 1.00 90.69 88 ARG A O 1
ATOM 745 N N . GLU A 1 89 ? 13.198 2.661 -7.651 1.00 88.81 89 GLU A N 1
ATOM 746 C CA . GLU A 1 89 ? 14.568 2.328 -8.071 1.00 88.81 89 GLU A CA 1
ATOM 747 C C . GLU A 1 89 ? 14.644 0.955 -8.746 1.00 88.81 89 GLU A C 1
ATOM 749 O O . GLU A 1 89 ? 15.618 0.648 -9.437 1.00 88.81 89 GLU A O 1
ATOM 754 N N . ARG A 1 90 ? 13.608 0.133 -8.558 1.00 86.44 90 ARG A N 1
ATOM 755 C CA . ARG A 1 90 ? 13.459 -1.161 -9.222 1.00 86.44 90 ARG A CA 1
ATOM 756 C C . ARG A 1 90 ? 13.206 -0.951 -10.714 1.00 86.44 90 ARG A C 1
ATOM 758 O O . ARG A 1 90 ? 12.404 -0.098 -11.101 1.00 86.44 90 ARG A O 1
ATOM 765 N N . GLY A 1 91 ? 13.887 -1.740 -11.537 1.00 82.94 91 GLY A N 1
ATOM 766 C CA . GLY A 1 91 ? 13.619 -1.837 -12.969 1.00 82.94 91 GLY A CA 1
ATOM 767 C C . GLY A 1 91 ? 12.758 -3.056 -13.287 1.00 82.94 91 GLY A C 1
ATOM 768 O O . GLY A 1 91 ? 12.713 -3.996 -12.499 1.00 82.94 91 GLY A O 1
ATOM 769 N N . PHE A 1 92 ? 12.090 -3.042 -14.438 1.00 85.19 92 PHE A N 1
ATOM 770 C CA . PHE A 1 92 ? 11.374 -4.208 -14.965 1.00 85.19 92 PHE A CA 1
ATOM 771 C C . PHE A 1 92 ? 11.876 -4.526 -16.370 1.00 85.19 92 PHE A C 1
ATOM 773 O O . PHE A 1 92 ? 12.167 -3.611 -17.144 1.00 85.19 92 PHE A O 1
ATOM 780 N N . GLU A 1 93 ? 11.952 -5.813 -16.707 1.00 83.38 93 GLU A N 1
ATOM 781 C CA . GLU A 1 93 ? 12.317 -6.260 -18.052 1.00 83.38 93 GLU A CA 1
ATOM 782 C C . GLU A 1 93 ? 11.359 -5.709 -19.117 1.00 83.38 93 GLU A C 1
ATOM 784 O O . GLU A 1 93 ? 10.171 -5.474 -18.873 1.00 83.38 93 GLU A O 1
ATOM 789 N N . HIS A 1 94 ? 11.895 -5.490 -20.315 1.00 80.94 94 HIS A N 1
ATOM 790 C CA . HIS A 1 94 ? 11.149 -4.961 -21.451 1.00 80.94 94 HIS A CA 1
ATOM 791 C C . HIS A 1 94 ? 9.989 -5.892 -21.842 1.00 80.94 94 HIS A C 1
ATOM 793 O O . HIS A 1 94 ? 10.114 -7.112 -21.795 1.00 80.94 94 HIS A O 1
ATOM 799 N N . GLY A 1 95 ? 8.855 -5.313 -22.250 1.00 82.69 95 GLY A N 1
ATOM 800 C CA . GLY A 1 95 ? 7.686 -6.070 -22.721 1.00 82.69 95 GLY A CA 1
ATOM 801 C C . GLY A 1 95 ? 6.727 -6.547 -21.624 1.00 82.69 95 GLY A C 1
ATOM 802 O O . GLY A 1 95 ? 5.663 -7.077 -21.942 1.00 82.69 95 GLY A O 1
ATOM 803 N N . ILE A 1 96 ? 7.040 -6.321 -20.344 1.00 84.19 96 ILE A N 1
ATOM 804 C CA . ILE A 1 96 ? 6.095 -6.579 -19.252 1.00 84.19 96 ILE A CA 1
ATOM 805 C C . ILE A 1 96 ? 5.039 -5.472 -19.233 1.00 84.19 96 ILE A C 1
ATOM 807 O O . ILE A 1 96 ? 5.327 -4.317 -18.920 1.00 84.19 96 ILE A O 1
ATOM 811 N N . VAL A 1 97 ? 3.796 -5.839 -19.535 1.00 86.31 97 VAL A N 1
ATOM 812 C CA . VAL A 1 97 ? 2.645 -4.932 -19.490 1.00 86.31 97 VAL A CA 1
ATOM 813 C C . VAL A 1 97 ? 1.921 -5.094 -18.149 1.00 86.31 97 VAL A C 1
ATOM 815 O O . VAL A 1 97 ? 1.701 -6.228 -17.718 1.00 86.31 97 VAL A O 1
ATOM 818 N N . PRO A 1 98 ? 1.513 -3.999 -17.480 1.00 89.62 98 PRO A N 1
ATOM 819 C CA . PRO A 1 98 ? 0.681 -4.090 -16.288 1.00 89.62 98 PRO A CA 1
ATOM 820 C C . PRO A 1 98 ? -0.639 -4.822 -16.536 1.00 89.62 98 PRO A C 1
ATOM 822 O O . PRO A 1 98 ? -1.342 -4.533 -17.505 1.00 89.62 98 PRO A O 1
ATOM 825 N N . LEU A 1 99 ? -1.018 -5.721 -15.627 1.00 90.62 99 LEU A N 1
ATOM 826 C CA . LEU A 1 99 ? -2.316 -6.397 -15.696 1.00 90.62 99 LEU A CA 1
ATOM 827 C C . LEU A 1 99 ? -3.397 -5.581 -14.977 1.00 90.62 99 LEU A C 1
ATOM 829 O O . LEU A 1 99 ? -3.115 -4.664 -14.203 1.00 90.62 99 LEU A O 1
ATOM 833 N N . SER A 1 100 ? -4.656 -5.971 -15.196 1.00 90.12 100 SER A N 1
ATOM 834 C CA . SER A 1 100 ? -5.803 -5.411 -14.484 1.00 90.12 100 SER A CA 1
ATOM 835 C C . SER A 1 100 ? -5.676 -5.584 -12.962 1.00 90.12 100 SER A C 1
ATOM 837 O O . SER A 1 100 ? -5.189 -6.629 -12.507 1.00 90.12 100 SER A O 1
ATOM 839 N N . PRO A 1 101 ? -6.168 -4.617 -12.167 1.00 93.88 101 PRO A N 1
ATOM 840 C CA . PRO A 1 101 ? -6.069 -4.655 -10.713 1.00 93.88 101 PRO A CA 1
ATOM 841 C C . PRO A 1 101 ? -6.663 -5.913 -10.077 1.00 93.88 101 PRO A C 1
ATOM 843 O O . PRO A 1 101 ? -7.689 -6.447 -10.503 1.00 93.88 101 PRO A O 1
ATOM 846 N N . MET A 1 102 ? -6.011 -6.395 -9.021 1.00 91.75 102 MET A N 1
ATOM 847 C CA . MET A 1 102 ? -6.481 -7.539 -8.246 1.00 91.75 102 MET A CA 1
ATOM 848 C C . MET A 1 102 ? -7.729 -7.160 -7.450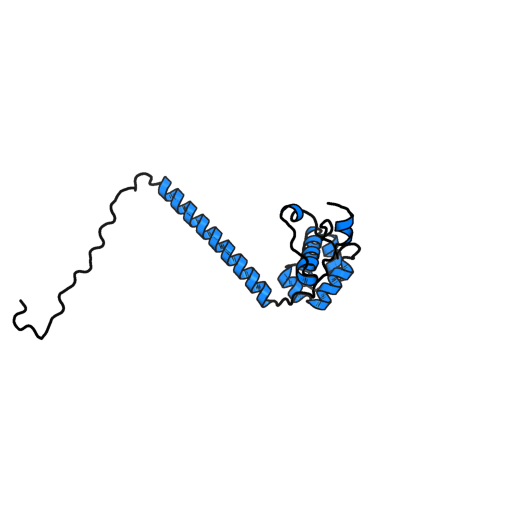 1.00 91.75 102 MET A C 1
ATOM 850 O O . MET A 1 102 ? -7.674 -6.269 -6.616 1.00 91.75 102 MET A O 1
ATOM 854 N N . LYS A 1 103 ? -8.838 -7.884 -7.613 1.00 92.12 103 LYS A N 1
ATOM 855 C CA . LYS A 1 103 ? -10.022 -7.698 -6.761 1.00 92.12 103 LYS A CA 1
ATOM 856 C C . LYS A 1 103 ? -9.674 -8.046 -5.308 1.00 92.12 103 LYS A C 1
ATOM 858 O O . LYS A 1 103 ? -9.282 -9.174 -5.020 1.00 92.12 103 LYS A O 1
ATOM 863 N N . LEU A 1 104 ? -9.799 -7.073 -4.408 1.00 90.56 104 LEU A N 1
ATOM 864 C CA . LEU A 1 104 ? -9.508 -7.213 -2.981 1.00 90.56 104 LEU A CA 1
ATOM 865 C C . LEU A 1 104 ? -10.800 -7.030 -2.187 1.00 90.56 104 LEU A C 1
ATOM 867 O O . LEU A 1 104 ? -11.443 -5.991 -2.299 1.00 90.56 104 LEU A O 1
ATOM 871 N N . THR A 1 105 ? -11.158 -8.017 -1.367 1.00 93.38 105 THR A N 1
ATOM 872 C CA . THR A 1 105 ? -12.247 -7.899 -0.385 1.00 93.38 105 THR A CA 1
ATOM 873 C C . THR A 1 105 ? -11.670 -7.769 1.020 1.00 93.38 105 THR A C 1
ATOM 875 O O . THR A 1 105 ? -10.588 -8.292 1.299 1.00 93.38 105 THR A O 1
ATOM 878 N N . ILE A 1 106 ? -12.391 -7.092 1.915 1.00 92.44 106 ILE A N 1
ATOM 879 C CA . ILE A 1 106 ? -11.982 -6.922 3.320 1.00 92.44 106 ILE A CA 1
ATOM 880 C C . ILE A 1 106 ? -11.782 -8.294 3.976 1.00 92.44 106 ILE A C 1
ATOM 882 O O . ILE A 1 106 ? -10.722 -8.552 4.538 1.00 92.44 106 ILE A O 1
ATOM 886 N N . GLU A 1 107 ? -12.724 -9.213 3.767 1.00 92.19 107 GLU A N 1
ATOM 887 C CA . GLU A 1 107 ? -12.660 -10.586 4.276 1.00 92.19 107 GLU A CA 1
ATOM 888 C C . GLU A 1 107 ? -11.406 -11.327 3.799 1.00 92.19 107 GLU A C 1
ATOM 890 O O . GLU A 1 107 ? -10.702 -11.942 4.596 1.00 92.19 107 GLU A O 1
ATOM 895 N N . SER A 1 108 ? -11.060 -11.231 2.508 1.00 92.12 108 SER A N 1
ATOM 896 C CA . SER A 1 108 ? -9.859 -11.893 1.975 1.00 92.12 108 SER A CA 1
ATOM 897 C C . SER A 1 108 ? -8.570 -11.352 2.601 1.00 92.12 108 SER A C 1
ATOM 899 O O . SER A 1 108 ? -7.628 -12.106 2.868 1.00 92.12 108 SER A O 1
ATOM 901 N N . ILE A 1 109 ? -8.534 -10.044 2.867 1.00 91.56 109 ILE A N 1
ATOM 902 C CA . ILE A 1 109 ? -7.399 -9.376 3.497 1.00 91.56 109 ILE A CA 1
ATOM 903 C C . ILE A 1 109 ? -7.285 -9.823 4.957 1.00 91.56 109 ILE A C 1
ATOM 905 O O . ILE A 1 109 ? -6.195 -10.190 5.398 1.00 91.56 109 ILE A O 1
ATOM 909 N N . GLU A 1 110 ? -8.395 -9.837 5.690 1.00 91.50 110 GLU A N 1
ATOM 910 C CA . GLU A 1 110 ? -8.446 -10.256 7.091 1.00 91.50 110 GLU A CA 1
ATOM 911 C C . GLU A 1 110 ? -8.088 -11.731 7.259 1.00 91.50 110 GLU A C 1
ATOM 913 O O . GLU A 1 110 ? -7.244 -12.057 8.091 1.00 91.50 110 GLU A O 1
ATOM 918 N N . LEU A 1 111 ? -8.618 -12.615 6.409 1.00 91.06 111 LEU A N 1
ATOM 919 C CA . LEU A 1 111 ? -8.259 -14.034 6.379 1.00 91.06 111 LEU A CA 1
ATOM 920 C C . LEU A 1 111 ? -6.761 -14.229 6.125 1.00 91.06 111 LEU A C 1
ATOM 922 O O . LEU A 1 111 ? -6.098 -14.996 6.828 1.00 91.06 111 LEU A O 1
ATOM 926 N N . SER A 1 112 ? -6.193 -13.500 5.156 1.00 90.25 112 SER A N 1
ATOM 927 C CA . SER A 1 112 ? -4.753 -13.543 4.878 1.00 90.25 112 SER A CA 1
ATOM 928 C C . SER A 1 112 ? -3.925 -13.083 6.081 1.00 90.25 112 SER A C 1
ATOM 930 O O . SER A 1 112 ? -2.863 -13.654 6.355 1.00 90.25 112 SER A O 1
ATOM 932 N N . GLN A 1 113 ? -4.379 -12.054 6.798 1.00 89.50 113 GLN A N 1
ATOM 933 C CA . GLN A 1 113 ? -3.706 -11.542 7.991 1.00 89.50 113 GLN A CA 1
ATOM 934 C C . GLN A 1 113 ? -3.837 -12.519 9.168 1.00 89.50 113 GLN A C 1
ATOM 936 O O . GLN A 1 113 ? -2.838 -12.796 9.831 1.00 89.50 113 GLN A O 1
ATOM 941 N N . ALA A 1 114 ? -5.019 -13.101 9.381 1.00 91.00 114 ALA A N 1
ATOM 942 C CA . ALA A 1 114 ? -5.287 -14.090 10.420 1.00 91.00 114 ALA A CA 1
ATOM 943 C C . ALA A 1 114 ? -4.440 -15.354 10.226 1.00 91.00 114 ALA A C 1
ATOM 945 O O . ALA A 1 114 ? -3.779 -15.789 11.167 1.00 91.00 114 ALA A O 1
ATOM 946 N N . LYS A 1 115 ? -4.363 -15.878 8.994 1.00 93.75 115 LYS A N 1
ATOM 947 C CA . LYS A 1 115 ? -3.504 -17.023 8.646 1.00 93.75 115 LYS A CA 1
ATOM 948 C C . LYS A 1 115 ? -2.026 -16.733 8.909 1.00 93.75 115 LYS A C 1
ATOM 950 O O . LYS A 1 115 ? -1.301 -17.577 9.428 1.00 93.75 115 LYS A O 1
ATOM 955 N N . SER A 1 116 ? -1.572 -15.528 8.564 1.00 88.19 116 SER A N 1
ATOM 956 C CA . SER A 1 116 ? -0.185 -15.115 8.812 1.00 88.19 116 SER A CA 1
ATOM 957 C C . SER A 1 116 ? 0.104 -14.995 10.315 1.00 88.19 116 SER A C 1
ATOM 959 O O . SER A 1 116 ? 1.168 -15.410 10.774 1.00 88.19 116 SER A O 1
ATOM 961 N N . ALA A 1 117 ? -0.851 -14.475 11.092 1.00 92.06 117 ALA A N 1
ATOM 962 C CA . ALA A 1 117 ? -0.740 -14.331 12.541 1.00 92.06 117 ALA A CA 1
ATOM 963 C C . ALA A 1 117 ? -0.771 -15.682 13.275 1.00 92.06 117 ALA A C 1
ATOM 965 O O . ALA A 1 117 ? 0.030 -15.890 14.187 1.00 92.06 117 ALA A O 1
ATOM 966 N N . SER A 1 118 ? -1.641 -16.616 12.871 1.00 93.06 118 SER A N 1
ATOM 967 C CA . SER A 1 118 ? -1.691 -17.961 13.454 1.00 93.06 118 SER A CA 1
ATOM 968 C C . SER A 1 118 ? -0.407 -18.735 13.165 1.00 93.06 118 SER A C 1
ATOM 970 O O . SER A 1 118 ? 0.190 -19.260 14.100 1.00 93.06 118 SER A O 1
ATOM 972 N N . ALA A 1 119 ? 0.090 -18.701 11.922 1.00 93.81 119 ALA A N 1
ATOM 973 C CA . ALA A 1 119 ? 1.352 -19.338 11.544 1.00 93.81 119 ALA A CA 1
ATOM 974 C C . ALA A 1 119 ? 2.563 -18.742 12.288 1.00 93.81 119 ALA A C 1
ATOM 976 O O . ALA A 1 119 ? 3.517 -19.444 12.623 1.00 93.81 119 ALA A O 1
ATOM 977 N N . PHE A 1 120 ? 2.550 -17.435 12.569 1.00 92.31 120 PHE A N 1
ATOM 978 C CA . PHE A 1 120 ? 3.573 -16.806 13.407 1.00 92.31 120 PHE A CA 1
ATOM 979 C C . PHE A 1 120 ? 3.481 -17.268 14.869 1.00 92.31 120 PHE A C 1
ATOM 981 O O . PHE A 1 120 ? 4.493 -17.661 15.451 1.00 92.31 120 PHE A O 1
ATOM 988 N N . LYS A 1 121 ? 2.274 -17.273 15.450 1.00 93.62 121 LYS A N 1
ATOM 989 C CA . LYS A 1 121 ? 2.027 -17.716 16.832 1.00 93.62 121 LYS A CA 1
ATOM 990 C C . LYS A 1 121 ? 2.384 -19.188 17.034 1.00 93.62 121 LYS A C 1
ATOM 992 O O . LYS A 1 121 ? 2.946 -19.541 18.067 1.00 93.62 121 LYS A O 1
ATOM 997 N N . GLU A 1 122 ? 2.079 -20.031 16.056 1.00 93.31 122 GLU A N 1
ATOM 998 C CA . GLU A 1 122 ? 2.412 -21.453 16.056 1.00 93.31 122 GLU A CA 1
ATOM 999 C C . GLU A 1 122 ? 3.927 -21.670 16.048 1.00 93.31 122 GLU A C 1
ATOM 1001 O O . GLU A 1 122 ? 4.438 -22.310 16.966 1.00 93.31 122 GLU A O 1
ATOM 1006 N N . ARG A 1 123 ? 4.658 -21.026 15.122 1.00 93.44 123 ARG A N 1
ATOM 1007 C CA . ARG A 1 123 ? 6.132 -21.070 15.094 1.00 93.44 123 ARG A CA 1
ATOM 1008 C C . ARG A 1 123 ? 6.758 -20.590 16.402 1.00 93.44 123 ARG A C 1
ATOM 1010 O O . ARG A 1 123 ? 7.674 -21.225 16.917 1.00 93.44 123 ARG A O 1
ATOM 1017 N N . GLN A 1 124 ? 6.249 -19.501 16.981 1.00 92.81 124 GLN A N 1
ATOM 1018 C CA . GLN A 1 124 ? 6.720 -19.033 18.287 1.00 92.81 124 GLN A CA 1
ATOM 1019 C C . GLN A 1 124 ? 6.438 -20.043 19.406 1.00 92.81 124 GLN A C 1
ATOM 1021 O O . GLN A 1 124 ? 7.287 -20.253 20.270 1.00 92.81 124 GLN A O 1
ATOM 1026 N N . ASN A 1 125 ? 5.258 -20.664 19.422 1.00 93.75 125 ASN A N 1
ATOM 1027 C CA . ASN A 1 125 ? 4.904 -21.668 20.423 1.00 93.75 125 ASN A CA 1
ATOM 1028 C C . ASN A 1 125 ? 5.789 -22.916 20.302 1.00 93.75 125 ASN A C 1
ATOM 1030 O O . ASN A 1 125 ?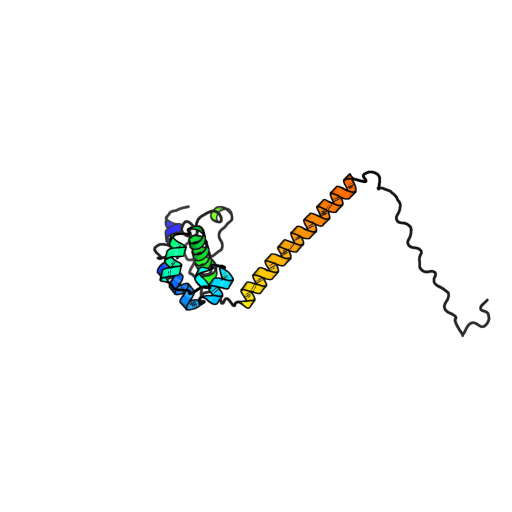 6.284 -23.414 21.309 1.00 93.75 125 ASN A O 1
ATOM 1034 N N . GLU A 1 126 ? 6.042 -23.383 19.083 1.00 92.31 126 GLU A N 1
ATOM 1035 C CA . GLU A 1 126 ? 6.950 -24.496 18.811 1.00 92.31 126 GLU A CA 1
ATOM 1036 C C . GLU A 1 126 ? 8.380 -24.186 19.270 1.00 92.31 126 GLU A C 1
ATOM 1038 O O . GLU A 1 126 ? 8.988 -24.987 19.981 1.00 92.31 126 GLU A O 1
ATOM 1043 N N . GLN A 1 127 ? 8.884 -22.984 18.981 1.00 91.94 127 GLN A N 1
ATOM 1044 C CA . GLN A 1 127 ? 10.197 -22.542 19.453 1.00 91.94 127 GLN A CA 1
ATOM 1045 C C . GLN A 1 127 ? 10.262 -22.434 20.987 1.00 91.94 127 GLN A C 1
ATOM 1047 O O . GLN A 1 127 ? 11.270 -22.781 21.602 1.00 91.94 127 GLN A O 1
ATOM 1052 N N . ARG A 1 128 ? 9.179 -21.997 21.644 1.00 92.12 128 ARG A N 1
ATOM 1053 C CA . ARG A 1 128 ? 9.088 -21.992 23.115 1.00 92.12 128 ARG A CA 1
ATOM 1054 C C . ARG A 1 128 ? 9.072 -23.409 23.684 1.00 92.12 128 ARG A C 1
ATOM 1056 O O . ARG A 1 128 ? 9.766 -23.662 24.666 1.00 92.12 128 ARG A O 1
ATOM 1063 N N . ARG A 1 129 ? 8.319 -24.330 23.072 1.00 89.81 129 ARG A N 1
ATOM 1064 C CA . ARG A 1 129 ? 8.257 -25.748 23.465 1.00 89.81 129 ARG A CA 1
ATOM 1065 C C . ARG A 1 129 ? 9.616 -26.430 23.319 1.00 89.81 129 ARG A C 1
ATOM 1067 O O . ARG A 1 129 ? 10.048 -27.098 24.254 1.00 89.81 129 ARG A O 1
ATOM 1074 N N . SER A 1 130 ? 10.314 -26.217 22.203 1.00 89.06 130 SER A N 1
ATOM 1075 C CA . SER A 1 130 ? 11.640 -26.798 21.967 1.00 89.06 130 SER A CA 1
ATOM 1076 C C . SER A 1 130 ? 12.695 -26.235 22.923 1.00 89.06 130 SER A C 1
ATOM 1078 O O . SER A 1 130 ? 13.467 -27.000 23.502 1.00 89.06 130 SER A O 1
ATOM 1080 N N . ASN A 1 131 ? 12.682 -24.924 23.183 1.00 90.50 131 ASN A N 1
ATOM 1081 C CA . ASN A 1 131 ? 13.557 -24.308 24.183 1.00 90.50 131 ASN A CA 1
ATOM 1082 C C . ASN A 1 131 ? 13.280 -24.842 25.595 1.00 90.50 131 ASN A C 1
ATOM 1084 O O . ASN A 1 131 ? 14.221 -25.142 26.327 1.00 90.50 131 ASN A O 1
ATOM 1088 N N . HIS A 1 132 ? 12.009 -25.006 25.974 1.00 87.25 132 HIS A N 1
ATOM 1089 C CA . HIS A 1 132 ? 11.641 -25.570 27.272 1.00 87.25 132 HIS A CA 1
ATOM 1090 C C . HIS A 1 132 ? 12.094 -27.032 27.413 1.00 87.25 132 HIS A C 1
ATOM 1092 O O . HIS A 1 132 ? 12.654 -27.401 28.444 1.00 87.25 132 HIS A O 1
ATOM 1098 N N . ALA A 1 133 ? 11.933 -27.847 26.364 1.00 84.81 133 ALA A N 1
ATOM 1099 C CA . ALA A 1 133 ? 12.419 -29.226 26.335 1.00 84.81 133 ALA A CA 1
ATOM 1100 C C . ALA A 1 133 ? 13.949 -29.303 26.498 1.00 84.81 133 ALA A C 1
ATOM 1102 O O . ALA A 1 133 ? 14.435 -30.067 27.330 1.00 84.81 133 ALA A O 1
ATOM 1103 N N . ARG A 1 134 ? 14.706 -28.457 25.779 1.00 82.88 134 ARG A N 1
ATOM 1104 C CA . ARG A 1 134 ? 16.175 -28.365 25.900 1.00 82.88 134 ARG A CA 1
ATOM 1105 C C . ARG A 1 134 ? 16.618 -27.962 27.306 1.00 82.88 134 ARG A C 1
ATOM 1107 O O . ARG A 1 134 ? 17.518 -28.583 27.861 1.00 82.88 134 ARG A O 1
ATOM 1114 N N . GLN A 1 135 ? 15.963 -26.964 27.902 1.00 82.00 135 GLN A N 1
ATOM 1115 C CA . GLN A 1 135 ? 16.259 -26.533 29.272 1.00 82.00 135 GLN A CA 1
ATOM 1116 C C . GLN A 1 135 ? 15.985 -27.641 30.293 1.00 82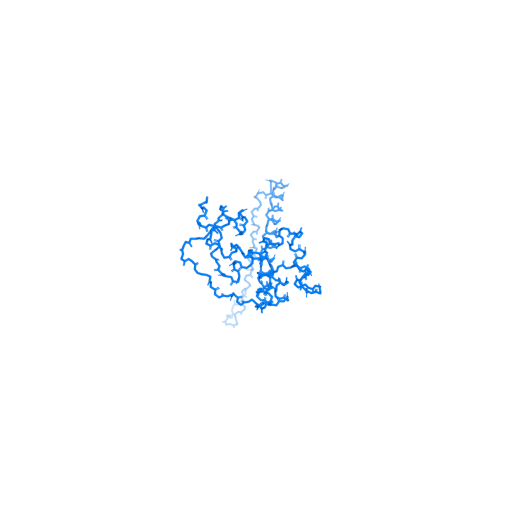.00 135 GLN A C 1
ATOM 1118 O O . GLN A 1 135 ? 16.773 -27.839 31.217 1.00 82.00 135 GLN A O 1
ATOM 1123 N N . ASN A 1 136 ? 14.883 -28.377 30.135 1.00 80.94 136 ASN A N 1
ATOM 1124 C CA . ASN A 1 136 ? 14.539 -29.466 31.042 1.00 80.94 136 ASN A CA 1
ATOM 1125 C C . ASN A 1 136 ? 15.536 -30.634 30.930 1.00 80.94 136 ASN A C 1
ATOM 1127 O O . ASN A 1 136 ? 15.992 -31.143 31.951 1.00 80.94 136 ASN A O 1
ATOM 1131 N N . ALA A 1 137 ? 15.953 -30.983 29.706 1.00 75.56 137 ALA A N 1
ATOM 1132 C CA . ALA A 1 137 ? 17.010 -31.966 29.466 1.00 75.56 137 ALA A CA 1
ATOM 1133 C C . ALA A 1 137 ? 18.343 -31.545 30.112 1.00 75.56 137 ALA A C 1
ATOM 1135 O O . ALA A 1 137 ? 18.966 -32.341 30.806 1.00 75.56 137 ALA A O 1
ATOM 1136 N N . SER A 1 138 ? 18.739 -30.270 29.992 1.00 75.50 138 SER A N 1
ATOM 1137 C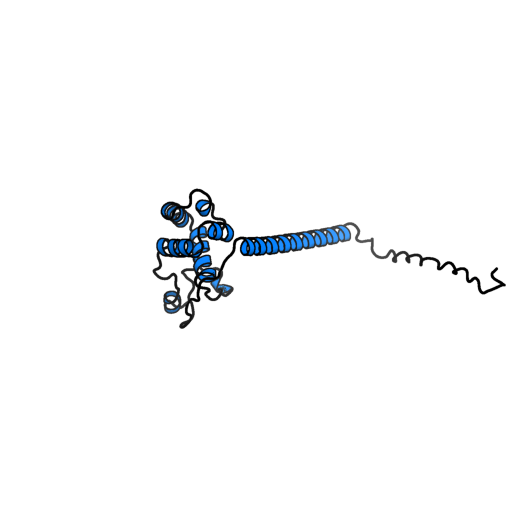 CA . SER A 1 138 ? 19.958 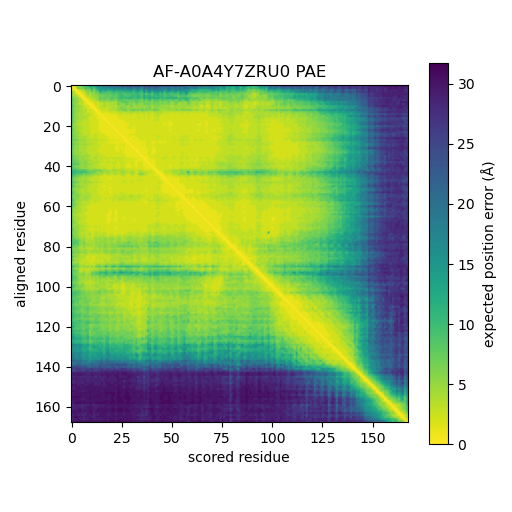-29.766 30.648 1.00 75.50 138 SER A CA 1
ATOM 1138 C C . SER A 1 138 ? 19.878 -29.719 32.179 1.00 75.50 138 SER A C 1
ATOM 1140 O O . SER A 1 138 ? 20.905 -29.824 32.841 1.00 75.50 138 SER A O 1
ATOM 1142 N N . LYS A 1 139 ? 18.678 -29.563 32.760 1.00 77.56 139 LYS A N 1
ATOM 1143 C CA . LYS A 1 139 ? 18.469 -29.571 34.221 1.00 77.56 139 LYS A CA 1
ATOM 1144 C C . LYS A 1 139 ? 18.478 -30.979 34.809 1.00 77.56 139 LYS A C 1
ATOM 1146 O O . LYS A 1 139 ? 18.821 -31.151 35.975 1.00 77.56 139 LYS A O 1
ATOM 1151 N N . HIS A 1 140 ? 18.106 -31.977 34.013 1.00 74.81 140 HIS A N 1
ATOM 1152 C CA . HIS A 1 140 ? 18.098 -33.379 34.412 1.00 74.81 140 HIS A CA 1
ATOM 1153 C C . HIS A 1 140 ? 18.919 -34.232 33.433 1.00 74.81 140 HIS A C 1
ATOM 1155 O O . HIS A 1 140 ? 18.360 -35.121 32.793 1.00 74.81 140 HIS A O 1
ATOM 1161 N N . PRO A 1 141 ? 20.245 -34.012 33.347 1.00 66.88 141 PRO A N 1
ATOM 1162 C CA . PRO A 1 141 ? 21.109 -34.700 32.383 1.00 66.88 141 PRO A CA 1
ATOM 1163 C C . PRO A 1 141 ? 21.274 -36.203 32.675 1.00 66.88 141 PRO A C 1
ATOM 1165 O O . PRO A 1 141 ? 21.786 -36.938 31.848 1.00 66.88 141 PRO A O 1
ATOM 1168 N N . MET A 1 142 ? 20.853 -36.658 33.861 1.00 62.66 142 MET A N 1
ATOM 1169 C CA . MET A 1 142 ? 20.907 -38.052 34.330 1.00 62.66 142 MET A CA 1
ATOM 1170 C C . MET A 1 142 ? 19.532 -38.749 34.308 1.00 62.66 142 MET A C 1
ATOM 1172 O O . MET A 1 142 ? 19.381 -39.826 34.877 1.00 62.66 142 MET A O 1
ATOM 1176 N N . ARG A 1 143 ? 18.494 -38.154 33.695 1.00 59.91 143 ARG A N 1
ATOM 1177 C CA . ARG A 1 143 ? 17.164 -38.792 33.571 1.00 59.91 143 ARG A CA 1
ATOM 1178 C C . ARG A 1 143 ? 17.062 -39.740 32.366 1.00 59.91 143 ARG A C 1
ATOM 1180 O O . ARG A 1 143 ? 15.964 -40.149 31.990 1.00 59.91 143 ARG A O 1
ATOM 1187 N N . ASP A 1 144 ? 18.190 -40.147 31.808 1.00 62.34 144 ASP A N 1
ATOM 1188 C CA . ASP A 1 144 ? 18.227 -41.156 30.763 1.00 62.34 144 ASP A CA 1
ATOM 1189 C C . ASP A 1 144 ? 18.307 -42.555 31.398 1.00 62.34 144 ASP A C 1
ATOM 1191 O O . ASP A 1 144 ? 19.130 -42.819 32.271 1.00 62.34 144 ASP A O 1
ATOM 1195 N N . ASN A 1 145 ? 17.409 -43.440 30.951 1.00 60.66 145 ASN A N 1
ATOM 1196 C CA . ASN A 1 145 ? 17.290 -44.873 31.275 1.00 60.66 145 ASN A CA 1
ATOM 1197 C C . ASN A 1 145 ? 16.450 -45.302 32.491 1.00 60.66 145 ASN A C 1
ATOM 1199 O O . ASN A 1 145 ? 16.771 -46.292 33.148 1.00 60.66 145 ASN A O 1
ATOM 1203 N N . LYS A 1 146 ? 15.271 -44.705 32.715 1.00 56.69 146 LYS A N 1
ATOM 1204 C CA . LYS A 1 146 ? 14.166 -45.529 33.244 1.00 56.69 146 LYS A CA 1
ATOM 1205 C C . LYS A 1 146 ? 13.398 -46.095 32.058 1.00 56.69 146 LYS A C 1
ATOM 1207 O O . LYS A 1 146 ? 12.688 -45.346 31.390 1.00 56.69 146 LYS A O 1
ATOM 1212 N N . ALA A 1 147 ? 13.575 -47.394 31.797 1.00 60.53 147 ALA A N 1
ATOM 1213 C CA . ALA A 1 147 ? 12.801 -48.129 30.799 1.00 60.53 147 ALA A CA 1
ATOM 1214 C C . ALA A 1 147 ? 11.316 -47.739 30.913 1.00 60.53 147 ALA A C 1
ATOM 1216 O O . ALA A 1 147 ? 10.828 -47.598 32.047 1.00 60.53 147 ALA A O 1
ATOM 1217 N N . PRO A 1 148 ? 10.602 -47.520 29.790 1.00 62.47 148 PRO A N 1
ATOM 1218 C CA . PRO A 1 148 ? 9.177 -47.239 29.846 1.00 62.47 148 PRO A CA 1
ATOM 1219 C C . PRO A 1 148 ? 8.541 -48.342 30.685 1.00 62.47 148 PRO A C 1
ATOM 1221 O O . PRO A 1 148 ? 8.723 -49.528 30.411 1.00 62.47 148 PRO A O 1
ATOM 1224 N N . ARG A 1 149 ? 7.881 -47.954 31.781 1.00 57.66 149 ARG A N 1
ATOM 1225 C CA . ARG A 1 149 ? 7.154 -48.898 32.630 1.00 57.66 149 ARG A CA 1
ATOM 1226 C C . ARG A 1 149 ? 6.157 -49.562 31.687 1.00 57.66 149 ARG A C 1
ATOM 1228 O O . ARG A 1 149 ? 5.287 -48.849 31.192 1.00 57.66 149 ARG A O 1
ATOM 1235 N N . ALA A 1 150 ? 6.357 -50.846 31.375 1.00 62.03 150 ALA A N 1
ATOM 1236 C CA . ALA A 1 150 ? 5.494 -51.588 30.466 1.00 62.03 150 ALA A CA 1
ATOM 1237 C C . ALA A 1 150 ? 4.047 -51.256 30.833 1.00 62.03 150 ALA A C 1
ATOM 1239 O O . ALA A 1 150 ? 3.658 -51.403 32.000 1.00 62.03 150 ALA A O 1
ATOM 1240 N N . ALA A 1 151 ? 3.305 -50.681 29.884 1.00 61.75 151 ALA A N 1
ATOM 1241 C CA . ALA A 1 151 ? 1.882 -50.475 30.066 1.00 61.75 151 ALA A CA 1
ATOM 1242 C C . ALA A 1 151 ? 1.323 -51.847 30.442 1.00 61.75 151 ALA A C 1
ATOM 1244 O O . ALA A 1 151 ? 1.539 -52.807 29.708 1.00 61.75 151 ALA A O 1
ATOM 1245 N N . LYS A 1 152 ? 0.718 -51.968 31.630 1.00 60.75 152 LYS A N 1
ATOM 1246 C CA . LYS A 1 152 ? 0.004 -53.194 31.983 1.00 60.75 152 LYS A CA 1
ATOM 1247 C C . LYS A 1 152 ? -1.027 -53.389 30.882 1.00 60.75 152 LYS A C 1
ATOM 1249 O O . LYS A 1 152 ? -1.912 -52.544 30.748 1.00 60.75 152 LYS A O 1
ATOM 1254 N N . GLU A 1 153 ? -0.861 -54.441 30.091 1.00 60.00 153 GLU A N 1
ATOM 1255 C CA . GLU A 1 153 ? -1.897 -54.883 29.171 1.00 60.00 153 GLU A CA 1
ATOM 1256 C C . GLU A 1 153 ? -3.204 -54.990 29.970 1.00 60.00 153 GLU A C 1
ATOM 1258 O O . GLU A 1 153 ? -3.179 -55.454 31.123 1.00 60.00 153 GLU A O 1
ATOM 1263 N N . PRO A 1 154 ? -4.330 -54.483 29.441 1.00 59.97 154 PRO A N 1
ATOM 1264 C CA . PRO A 1 154 ? -5.616 -54.753 30.055 1.00 59.97 154 PRO A CA 1
ATOM 1265 C C . PRO A 1 154 ? -5.753 -56.275 30.130 1.00 59.97 154 PRO A C 1
ATOM 1267 O O . PRO A 1 154 ? -5.583 -56.959 29.127 1.00 59.97 154 PRO A O 1
ATOM 1270 N N . LYS A 1 155 ? -5.973 -56.816 31.333 1.00 57.78 155 LYS A N 1
ATOM 1271 C CA . LYS A 1 155 ? -6.270 -58.239 31.487 1.00 57.78 155 LYS A CA 1
ATOM 1272 C C . LYS A 1 155 ? -7.539 -58.510 30.684 1.00 57.78 155 LYS A C 1
ATOM 1274 O O . LYS A 1 155 ? -8.594 -58.007 31.064 1.00 57.78 155 LYS A O 1
ATOM 1279 N N . ASP A 1 156 ? -7.427 -59.264 29.598 1.00 62.38 156 ASP A N 1
ATOM 1280 C CA . ASP A 1 156 ? -8.580 -59.850 28.930 1.00 62.38 156 ASP A CA 1
ATOM 1281 C C . ASP A 1 156 ? -9.245 -60.805 29.930 1.00 62.38 156 ASP A C 1
ATOM 1283 O O . ASP A 1 156 ? -8.785 -61.924 30.158 1.00 62.38 156 ASP A O 1
ATOM 1287 N N . GLU A 1 157 ? -10.292 -60.336 30.608 1.00 63.03 157 GLU A N 1
ATOM 1288 C CA . GLU A 1 157 ? -11.200 -61.230 31.317 1.00 63.03 157 GLU A CA 1
ATOM 1289 C C . GLU A 1 157 ? -11.876 -62.126 30.268 1.00 63.03 157 GLU A C 1
ATOM 1291 O O . GLU A 1 157 ? -12.408 -61.608 29.276 1.00 63.03 157 GLU A O 1
ATOM 1296 N N . PRO A 1 158 ? -11.857 -63.461 30.430 1.00 60.00 158 PRO A N 1
ATOM 1297 C CA . PRO A 1 158 ? -12.538 -64.338 29.494 1.00 60.00 158 PRO A CA 1
ATOM 1298 C C . PRO A 1 158 ? -14.036 -64.026 29.532 1.00 60.00 158 PRO A C 1
ATOM 1300 O O . PRO A 1 158 ? -14.689 -64.126 30.572 1.00 60.00 158 PRO A O 1
ATOM 1303 N N . LYS A 1 159 ? -14.584 -63.614 28.384 1.00 62.53 159 LYS A N 1
ATOM 1304 C CA . LYS A 1 159 ? -16.024 -63.409 28.211 1.00 62.53 159 LYS A CA 1
ATOM 1305 C C . LYS A 1 159 ? -16.742 -64.724 28.507 1.00 62.53 159 LYS A C 1
ATOM 1307 O O . LYS A 1 159 ? -16.419 -65.743 27.906 1.00 62.53 159 LYS A O 1
ATOM 1312 N N . TYR A 1 160 ? -17.715 -64.675 29.414 1.00 61.84 160 TYR A N 1
ATOM 1313 C CA . TYR A 1 160 ? -18.629 -65.779 29.698 1.00 61.84 160 TYR A CA 1
ATOM 1314 C C . TYR A 1 160 ? -19.269 -66.274 28.393 1.00 61.84 160 TYR A C 1
ATOM 1316 O O . TYR A 1 160 ? -19.981 -65.515 27.731 1.00 61.84 160 TYR A O 1
ATOM 1324 N N . ASP A 1 161 ? -18.984 -67.524 28.024 1.00 67.06 161 ASP A N 1
ATOM 1325 C CA . ASP A 1 161 ? -19.598 -68.215 26.893 1.00 67.06 161 ASP A CA 1
ATOM 1326 C C . ASP A 1 161 ? -20.737 -69.111 27.416 1.00 67.06 161 ASP A C 1
ATOM 1328 O O . ASP A 1 161 ? -20.466 -70.143 28.040 1.00 67.06 161 ASP A O 1
ATOM 1332 N N . PRO A 1 162 ? -22.013 -68.748 27.182 1.00 64.75 162 PRO A N 1
ATOM 1333 C CA . PRO A 1 162 ? -23.152 -69.531 27.648 1.00 64.75 162 PRO A CA 1
ATOM 1334 C C . PRO A 1 162 ? -23.282 -70.909 26.977 1.00 64.75 162 PRO A C 1
ATOM 1336 O O . PRO A 1 162 ? -24.148 -71.685 27.376 1.00 64.75 162 PRO A O 1
ATOM 1339 N N . SER A 1 163 ? -22.455 -71.236 25.977 1.00 67.19 163 SER A N 1
ATOM 1340 C CA . SER A 1 163 ? -22.485 -72.529 25.288 1.00 67.19 163 SER A CA 1
ATOM 1341 C C . SER A 1 163 ? -21.480 -73.560 25.827 1.00 67.19 163 SER A C 1
ATOM 1343 O O . SER A 1 163 ? -21.453 -74.683 25.317 1.00 67.19 163 SER A O 1
ATOM 1345 N N . ASN A 1 164 ? -20.673 -73.230 26.843 1.00 64.94 164 ASN A N 1
ATOM 1346 C CA . ASN A 1 164 ? -19.725 -74.166 27.454 1.00 64.94 164 ASN A CA 1
ATOM 1347 C C . ASN A 1 164 ? -20.202 -74.622 28.854 1.00 64.94 164 ASN A C 1
ATOM 1349 O O . ASN A 1 164 ? -20.078 -73.862 29.816 1.00 64.94 164 ASN A O 1
ATOM 1353 N N . PRO A 1 165 ? -20.721 -75.855 29.020 1.00 62.56 165 PRO A N 1
ATOM 1354 C CA . PRO A 1 165 ? -21.307 -76.312 30.284 1.00 62.56 165 PRO A CA 1
ATOM 1355 C C . PRO A 1 165 ? -20.288 -76.653 31.391 1.00 62.56 165 PRO A C 1
ATOM 1357 O O . PRO A 1 165 ? -20.701 -77.092 32.461 1.00 62.56 165 PRO A O 1
ATOM 1360 N N . TRP A 1 166 ? -18.982 -76.451 31.177 1.00 62.28 166 TRP A N 1
ATOM 1361 C CA . TRP A 1 166 ? -17.926 -76.805 32.142 1.00 62.28 166 TRP A CA 1
ATOM 1362 C C . TRP A 1 166 ? -16.983 -75.647 32.497 1.00 62.28 166 TRP A C 1
ATOM 1364 O O . TRP A 1 166 ? -15.793 -75.856 32.720 1.00 62.28 166 TRP A O 1
ATOM 1374 N N . ASN A 1 167 ? -17.492 -74.416 32.553 1.00 47.72 167 ASN A N 1
ATOM 1375 C CA . ASN A 1 167 ? -16.689 -73.250 32.922 1.00 47.72 167 ASN A CA 1
ATOM 1376 C C . ASN A 1 167 ? -16.459 -73.196 34.452 1.00 47.72 167 ASN A C 1
ATOM 1378 O O . ASN A 1 167 ? -17.297 -72.667 35.184 1.00 47.72 167 ASN A O 1
ATOM 1382 N N . VAL A 1 168 ? -15.344 -73.773 34.920 1.00 51.69 168 VAL A N 1
ATOM 1383 C CA . VAL A 1 168 ? -14.694 -73.414 36.199 1.00 51.69 168 VAL A CA 1
ATOM 1384 C C . VAL A 1 168 ? -13.701 -72.292 35.932 1.00 51.69 168 VAL A C 1
ATOM 1386 O O . VAL A 1 168 ? -12.960 -72.415 34.931 1.00 51.69 168 VAL A O 1
#

Solvent-accessible surface area (backbone atoms only — not comparable to full-atom values): 10246 Å² total; per-residue (Å²): 133,64,74,70,32,29,66,60,24,88,57,59,92,57,52,70,66,59,55,51,50,55,48,40,74,75,56,33,48,67,44,49,20,69,72,70,66,44,64,54,37,68,59,81,60,40,72,71,61,41,49,58,47,37,72,73,32,58,72,56,36,48,51,50,50,43,45,41,41,51,42,41,26,50,46,84,80,70,52,80,84,50,60,82,47,54,65,73,71,41,54,41,72,87,90,73,72,71,45,78,59,60,91,79,52,61,66,62,48,49,51,55,48,49,55,53,49,51,56,49,53,48,54,52,49,51,53,50,51,52,50,50,52,52,53,50,44,71,74,44,76,77,72,75,83,74,72,78,75,73,76,77,71,80,80,80,71,80,76,88,57,92,87,54,97,78,83,123

Mean predicted aligned error: 11.32 Å